Protein AF-A0ABD6IWL4-F1 (afdb_monomer_lite)

Sequence (83 aa):
LRVTDRIDRYLGPVPEDKRGITLHQLLTHTAGLPEGLGDDYEPVSRAEMLDEAMKARLRSVPGEEFHYSNVGYSLLAAVVEEA

Structure (mmCIF, N/CA/C/O backbone):
data_AF-A0ABD6IWL4-F1
#
_entry.id   AF-A0ABD6IWL4-F1
#
loop_
_atom_site.group_PDB
_atom_site.id
_atom_site.type_symbol
_atom_site.label_atom_id
_atom_site.label_alt_id
_atom_site.label_comp_id
_atom_site.label_asym_id
_atom_site.label_entity_id
_atom_site.label_seq_id
_atom_site.pdbx_PDB_ins_code
_atom_site.Cartn_x
_atom_site.Cartn_y
_atom_site.Cartn_z
_atom_site.occupancy
_atom_site.B_iso_or_equiv
_atom_site.auth_seq_id
_atom_site.auth_comp_id
_atom_site.auth_asym_id
_atom_site.auth_atom_id
_atom_site.pdbx_PDB_model_num
ATOM 1 N N . LEU A 1 1 ? -10.195 10.225 0.484 1.00 92.94 1 LEU A N 1
ATOM 2 C CA . LEU A 1 1 ? -9.437 9.163 1.185 1.00 92.94 1 LEU A CA 1
ATOM 3 C C . LEU A 1 1 ? -9.847 9.078 2.655 1.00 92.94 1 LEU A C 1
ATOM 5 O O . LEU A 1 1 ? -9.943 10.113 3.310 1.00 92.94 1 LEU A O 1
ATOM 9 N N . ARG A 1 2 ? -10.086 7.873 3.181 1.00 98.00 2 ARG A N 1
ATOM 10 C CA . ARG A 1 2 ? -10.177 7.566 4.620 1.00 98.00 2 ARG A CA 1
ATOM 11 C C . ARG A 1 2 ? -9.137 6.506 4.959 1.00 98.00 2 ARG A C 1
ATOM 13 O O . ARG A 1 2 ? -8.964 5.561 4.202 1.00 98.00 2 ARG A O 1
ATOM 20 N N . VAL A 1 3 ? -8.487 6.608 6.118 1.00 98.12 3 VAL A N 1
ATOM 21 C CA . VAL A 1 3 ? -7.444 5.636 6.508 1.00 98.12 3 VAL A CA 1
ATOM 22 C C . VAL A 1 3 ? -7.983 4.207 6.673 1.00 98.12 3 VAL A C 1
ATOM 24 O O . VAL A 1 3 ? -7.234 3.247 6.561 1.00 98.12 3 VAL A O 1
ATOM 27 N N . THR A 1 4 ? -9.289 4.047 6.885 1.00 98.31 4 THR A N 1
ATOM 28 C CA . THR A 1 4 ? -9.963 2.744 6.952 1.00 98.31 4 THR A CA 1
ATOM 29 C C . THR A 1 4 ? -10.362 2.179 5.588 1.00 98.31 4 THR A C 1
ATOM 31 O O . THR A 1 4 ? -10.865 1.058 5.533 1.00 98.31 4 THR A O 1
ATOM 34 N N . ASP A 1 5 ? -10.176 2.924 4.493 1.00 98.44 5 ASP A N 1
ATOM 35 C CA . ASP A 1 5 ? -10.429 2.387 3.159 1.00 98.44 5 ASP A CA 1
ATOM 36 C C . ASP A 1 5 ? -9.446 1.247 2.860 1.00 98.44 5 ASP A C 1
ATOM 38 O O . ASP A 1 5 ? -8.278 1.281 3.258 1.00 98.44 5 ASP A O 1
ATOM 42 N N . ARG A 1 6 ? -9.938 0.236 2.144 1.00 98.25 6 ARG A N 1
ATOM 43 C CA . ARG A 1 6 ? -9.146 -0.895 1.660 1.00 98.25 6 ARG A CA 1
ATOM 44 C C . ARG A 1 6 ? -8.452 -0.533 0.351 1.00 98.25 6 ARG A C 1
ATOM 46 O O . ARG A 1 6 ? -8.930 0.327 -0.388 1.00 98.25 6 ARG A O 1
ATOM 53 N N . ILE A 1 7 ? -7.328 -1.185 0.072 1.00 97.69 7 ILE A N 1
ATOM 54 C CA . ILE A 1 7 ? -6.509 -0.874 -1.110 1.00 9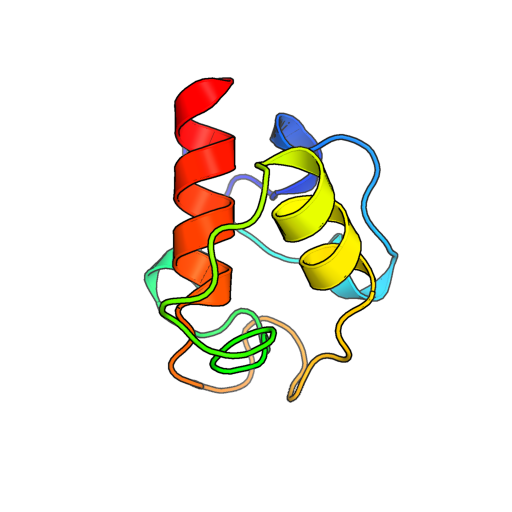7.69 7 ILE A CA 1
ATOM 55 C C . ILE A 1 7 ? -7.190 -1.260 -2.432 1.00 97.69 7 ILE A C 1
ATOM 57 O O . ILE A 1 7 ? -6.979 -0.598 -3.444 1.00 97.69 7 ILE A O 1
ATOM 61 N N . ASP A 1 8 ? -8.053 -2.277 -2.420 1.00 96.56 8 ASP A N 1
ATOM 62 C CA . ASP A 1 8 ? -8.785 -2.779 -3.592 1.00 96.56 8 ASP A CA 1
ATOM 63 C C . ASP A 1 8 ? -9.772 -1.759 -4.176 1.00 96.56 8 ASP A C 1
ATOM 65 O O . ASP A 1 8 ? -10.047 -1.750 -5.375 1.00 96.56 8 ASP A O 1
ATOM 69 N N . ARG A 1 9 ? -10.244 -0.828 -3.343 1.00 96.81 9 ARG A N 1
ATOM 70 C CA . ARG A 1 9 ? -11.059 0.313 -3.767 1.00 96.81 9 ARG A CA 1
ATOM 71 C C . ARG A 1 9 ? -10.356 1.205 -4.796 1.00 96.81 9 ARG A C 1
ATOM 73 O O . ARG A 1 9 ? -11.044 1.839 -5.589 1.00 96.81 9 ARG A O 1
ATOM 80 N N . TYR A 1 10 ? -9.028 1.286 -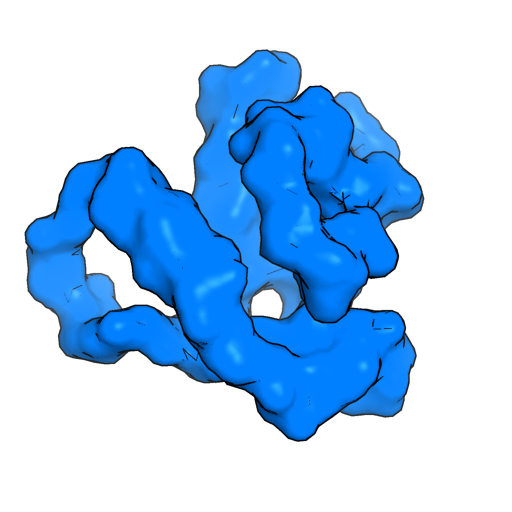4.744 1.00 96.38 10 TYR A N 1
ATOM 81 C CA . TYR A 1 10 ? -8.226 2.221 -5.540 1.00 96.38 10 TYR A CA 1
ATOM 82 C C . TYR A 1 10 ? -7.323 1.503 -6.545 1.00 96.38 10 TYR A C 1
ATOM 84 O O . TYR A 1 10 ? -7.147 1.974 -7.659 1.00 96.38 10 TYR A O 1
ATOM 92 N N . LEU A 1 11 ? -6.773 0.348 -6.164 1.00 95.88 11 LEU A N 1
ATOM 93 C CA . LEU A 1 11 ? -5.830 -0.418 -6.982 1.00 95.88 11 LEU A CA 1
ATOM 94 C C . LEU A 1 11 ? -6.515 -1.502 -7.834 1.00 95.88 11 LEU A C 1
ATOM 96 O O . LEU A 1 11 ? -5.846 -2.220 -8.574 1.00 95.88 11 LEU A O 1
ATOM 100 N N . GLY A 1 12 ? -7.842 -1.629 -7.736 1.00 93.19 12 GLY A N 1
ATOM 101 C CA . GLY A 1 12 ? -8.619 -2.641 -8.446 1.00 93.19 12 GLY A CA 1
ATOM 102 C C . GLY A 1 12 ? -8.564 -4.021 -7.775 1.00 93.19 12 GLY A C 1
ATOM 103 O O . GLY A 1 12 ? -8.345 -4.124 -6.567 1.00 93.19 12 GLY A O 1
ATOM 104 N N . PRO A 1 13 ? -8.809 -5.109 -8.528 1.00 93.62 13 PRO A N 1
ATOM 105 C CA . PRO A 1 13 ? -8.776 -6.461 -7.980 1.00 93.62 13 PRO A CA 1
ATOM 106 C C . PRO A 1 13 ? -7.393 -6.809 -7.416 1.00 93.62 13 PRO A C 1
ATOM 108 O O . PRO A 1 13 ? -6.413 -6.864 -8.153 1.00 93.62 13 PRO A O 1
ATOM 111 N N . VAL A 1 14 ? -7.331 -7.102 -6.116 1.00 96.06 14 VAL A N 1
ATOM 112 C CA . VAL A 1 14 ? -6.106 -7.554 -5.438 1.00 96.06 14 VAL A CA 1
ATOM 113 C C . VAL A 1 14 ? -6.220 -9.021 -4.993 1.00 96.06 14 VAL A C 1
ATOM 115 O O . VAL A 1 14 ? -7.337 -9.511 -4.763 1.00 96.06 14 VAL A O 1
ATOM 118 N N . PRO A 1 15 ? -5.090 -9.735 -4.835 1.00 97.69 15 PRO A N 1
ATOM 119 C CA . PRO A 1 15 ? -5.059 -11.095 -4.300 1.00 97.69 15 PRO A CA 1
ATOM 120 C C . PRO A 1 15 ? -5.707 -11.224 -2.917 1.00 97.69 15 PRO A C 1
ATOM 122 O O . PRO A 1 15 ? -5.775 -10.269 -2.144 1.00 97.69 15 PRO A O 1
ATOM 125 N N . GLU A 1 16 ? -6.194 -12.426 -2.603 1.00 97.19 16 GLU A N 1
ATOM 126 C CA . GLU A 1 16 ? -6.995 -12.699 -1.404 1.00 97.19 16 GLU A CA 1
ATOM 127 C C . GLU A 1 16 ? -6.337 -12.275 -0.090 1.00 97.19 16 GLU A C 1
ATOM 129 O O . GLU A 1 16 ? -6.993 -11.644 0.740 1.00 97.19 16 GLU A O 1
ATOM 134 N N . ASP A 1 17 ? -5.050 -12.569 0.061 1.00 97.38 17 ASP A N 1
ATOM 135 C CA . ASP A 1 17 ? -4.233 -12.228 1.226 1.00 97.38 17 ASP A CA 1
ATOM 136 C C . ASP A 1 17 ? -4.082 -10.711 1.424 1.00 97.38 17 ASP A C 1
ATOM 138 O O . ASP A 1 17 ? -3.906 -10.240 2.546 1.00 97.38 17 ASP A O 1
ATOM 142 N N . LYS A 1 18 ? -4.208 -9.933 0.346 1.00 97.81 18 LYS A N 1
ATOM 143 C CA . LYS A 1 18 ? -4.041 -8.473 0.331 1.00 97.81 18 LYS A CA 1
ATOM 144 C C . LYS A 1 18 ? -5.356 -7.716 0.370 1.00 97.81 18 LYS A C 1
ATOM 146 O O . LYS A 1 18 ? -5.362 -6.540 0.726 1.00 97.81 18 LYS A O 1
ATOM 151 N N . ARG A 1 19 ? -6.486 -8.376 0.081 1.00 95.06 19 ARG A N 1
ATOM 152 C CA . ARG A 1 19 ? -7.814 -7.739 0.114 1.00 95.06 19 ARG A CA 1
ATOM 153 C C . ARG A 1 19 ? -8.043 -7.024 1.436 1.00 95.06 19 ARG A C 1
ATOM 155 O O . ARG A 1 19 ? -8.682 -5.983 1.455 1.00 95.06 19 ARG A O 1
ATOM 162 N N . GLY A 1 20 ? -7.622 -7.602 2.561 1.00 96.12 20 GLY A N 1
ATOM 163 C CA . GLY A 1 20 ? -7.846 -7.047 3.904 1.00 96.12 20 GLY A CA 1
ATOM 164 C C . GLY A 1 20 ? -7.054 -5.776 4.227 1.00 96.12 20 GLY A C 1
ATOM 165 O O . GLY A 1 20 ? -7.371 -5.120 5.215 1.00 96.12 20 GLY A O 1
ATOM 166 N N . ILE A 1 21 ? -6.055 -5.423 3.414 1.00 98.62 21 ILE A N 1
ATOM 167 C CA . ILE A 1 21 ? -5.142 -4.319 3.704 1.00 98.62 21 ILE A CA 1
ATOM 168 C C . ILE A 1 21 ? -5.870 -2.978 3.582 1.00 98.62 21 ILE A C 1
ATOM 170 O O . ILE A 1 21 ? -6.524 -2.681 2.578 1.00 98.62 21 ILE A O 1
ATOM 174 N N . THR A 1 22 ? -5.714 -2.153 4.612 1.00 98.81 22 THR A N 1
ATOM 175 C CA . THR A 1 22 ? -6.224 -0.778 4.683 1.00 98.81 22 THR A CA 1
ATOM 176 C C . THR A 1 22 ? -5.120 0.253 4.478 1.00 98.81 22 THR A C 1
ATOM 178 O O . THR A 1 22 ? -3.943 -0.021 4.725 1.00 98.81 22 THR A O 1
ATOM 181 N N . LEU A 1 23 ? -5.494 1.481 4.104 1.00 98.75 23 LEU A N 1
ATOM 182 C CA . LEU A 1 23 ? -4.541 2.593 3.998 1.00 98.75 23 LEU A CA 1
ATOM 183 C C . LEU A 1 23 ? -3.826 2.866 5.333 1.00 98.75 23 LEU A C 1
ATOM 185 O O . LEU A 1 23 ? -2.645 3.196 5.341 1.00 98.75 23 LEU A O 1
ATOM 189 N N . HIS A 1 24 ? -4.509 2.685 6.468 1.00 98.81 24 HIS A N 1
ATOM 190 C CA . HIS A 1 24 ? -3.917 2.803 7.801 1.00 98.81 24 HIS A CA 1
ATOM 191 C C . HIS A 1 24 ? -2.773 1.809 8.010 1.00 98.81 24 HIS A C 1
ATOM 193 O O . HIS A 1 24 ? -1.726 2.182 8.532 1.00 98.81 24 HIS A O 1
ATOM 199 N N . GLN A 1 25 ? -2.947 0.558 7.584 1.00 98.81 25 GLN A N 1
ATOM 200 C CA . GLN A 1 25 ? -1.915 -0.472 7.725 1.00 98.81 25 GLN A CA 1
ATOM 201 C C . GLN A 1 25 ? -0.709 -0.215 6.818 1.00 98.81 25 GLN A C 1
ATOM 203 O O . GLN A 1 25 ? 0.417 -0.508 7.215 1.00 98.81 25 GLN A O 1
ATOM 208 N N . LEU A 1 26 ? -0.913 0.384 5.638 1.00 98.69 26 LEU A N 1
ATOM 209 C CA . LEU A 1 26 ? 0.192 0.871 4.806 1.00 98.69 26 LEU A CA 1
ATOM 210 C C . LEU A 1 26 ? 0.951 2.014 5.503 1.00 98.69 26 LEU A C 1
ATOM 212 O O . LEU A 1 26 ? 2.167 1.943 5.646 1.00 98.69 26 LEU A O 1
ATOM 216 N N . LEU A 1 27 ? 0.224 3.022 6.002 1.00 98.75 27 LEU A N 1
ATOM 217 C CA . LEU A 1 27 ? 0.782 4.201 6.687 1.00 98.75 27 LEU A CA 1
ATOM 218 C C . LEU A 1 27 ? 1.537 3.865 7.979 1.00 98.75 27 LEU A C 1
ATOM 220 O O . LEU A 1 27 ? 2.396 4.626 8.409 1.00 98.75 27 LEU A O 1
ATOM 224 N N . THR A 1 28 ? 1.181 2.758 8.629 1.00 98.75 28 THR A N 1
ATOM 225 C CA . THR A 1 28 ? 1.743 2.345 9.924 1.00 98.75 28 THR A CA 1
ATOM 226 C C . THR A 1 28 ? 2.686 1.156 9.817 1.00 98.75 28 THR A C 1
ATOM 228 O O . THR A 1 28 ? 3.114 0.638 10.845 1.00 98.75 28 THR A O 1
ATOM 231 N N . HIS A 1 29 ? 3.020 0.721 8.596 1.00 98.75 29 HIS A N 1
ATOM 232 C CA . HIS A 1 29 ? 3.894 -0.428 8.351 1.00 98.75 29 HIS A CA 1
ATOM 233 C C . HIS A 1 29 ? 3.405 -1.721 9.029 1.00 98.75 29 HIS A C 1
ATOM 235 O O . HIS A 1 29 ? 4.191 -2.526 9.513 1.00 98.75 29 HIS A O 1
ATOM 241 N N . THR A 1 30 ? 2.089 -1.931 9.068 1.00 98.81 30 THR A N 1
ATOM 242 C CA . THR A 1 30 ? 1.459 -3.139 9.633 1.00 98.81 30 THR A CA 1
ATOM 243 C C . THR A 1 30 ? 0.738 -3.977 8.580 1.00 98.81 30 THR A C 1
ATOM 245 O O . THR A 1 30 ? 0.019 -4.913 8.903 1.00 98.81 30 THR A O 1
ATOM 248 N N . ALA A 1 31 ? 0.927 -3.686 7.292 1.00 98.50 31 ALA A N 1
ATOM 249 C CA . ALA A 1 31 ? 0.298 -4.430 6.198 1.00 98.50 31 ALA A CA 1
ATOM 250 C C . ALA A 1 31 ? 0.908 -5.824 5.943 1.00 98.50 31 ALA A C 1
ATOM 252 O O . ALA A 1 31 ? 0.403 -6.557 5.097 1.00 98.50 31 ALA A O 1
ATOM 253 N N . GLY A 1 32 ? 2.001 -6.176 6.631 1.00 98.44 32 GLY A N 1
ATOM 254 C CA . GLY A 1 32 ? 2.724 -7.433 6.424 1.00 98.44 32 GLY A CA 1
ATOM 255 C C . GLY A 1 32 ? 3.542 -7.480 5.129 1.00 98.44 32 GLY A C 1
ATOM 256 O O . GLY A 1 32 ? 4.009 -8.546 4.747 1.00 98.44 32 GLY A O 1
ATOM 257 N N . LEU A 1 33 ? 3.724 -6.358 4.429 1.00 98.31 33 LEU A N 1
ATOM 258 C CA . LEU A 1 33 ? 4.493 -6.295 3.182 1.00 98.31 33 LEU A CA 1
ATOM 259 C C . LEU A 1 33 ? 6.007 -6.460 3.432 1.00 98.31 33 LEU A C 1
ATOM 261 O O . LEU A 1 33 ? 6.489 -6.136 4.522 1.00 98.31 33 LEU A O 1
ATOM 265 N N . PRO A 1 34 ? 6.778 -6.959 2.446 1.00 97.38 34 PRO A N 1
ATOM 266 C CA . PRO A 1 34 ? 8.235 -6.948 2.527 1.00 97.38 34 PRO A CA 1
ATOM 267 C C . PRO A 1 34 ? 8.786 -5.517 2.527 1.00 97.38 34 PRO A C 1
ATOM 269 O O . PRO A 1 34 ? 8.082 -4.561 2.200 1.00 97.38 34 PRO A O 1
ATOM 27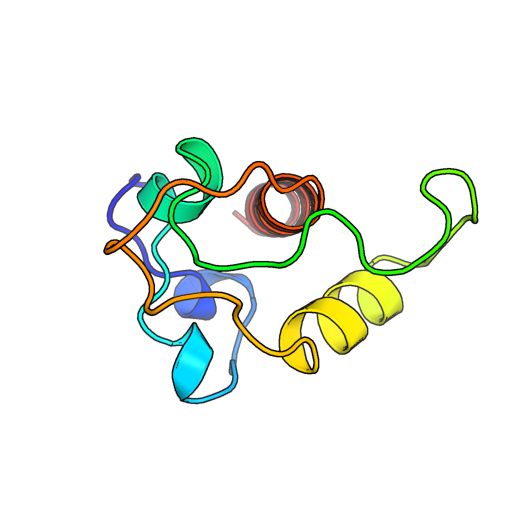2 N N . GLU A 1 35 ? 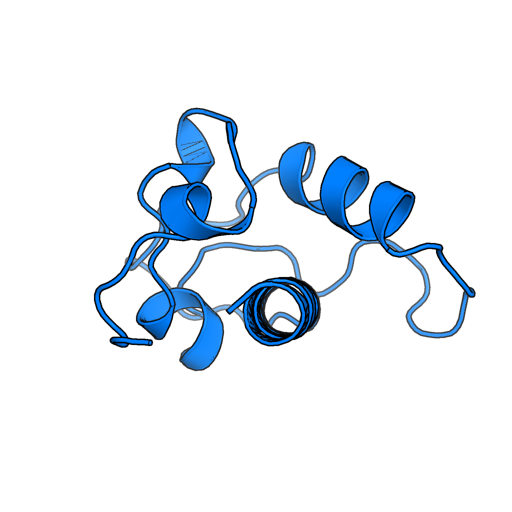10.061 -5.378 2.888 1.00 96.69 35 GLU A N 1
ATOM 273 C CA . GLU A 1 35 ? 10.729 -4.075 2.952 1.00 96.69 35 GLU A CA 1
ATOM 274 C C . GLU A 1 35 ? 10.788 -3.397 1.574 1.00 96.69 35 GLU A C 1
ATOM 276 O O . GLU A 1 35 ? 10.361 -2.251 1.434 1.00 96.69 35 GLU A O 1
ATOM 281 N N . GLY A 1 36 ? 11.202 -4.156 0.555 1.00 94.44 36 GLY A N 1
ATOM 282 C CA . GLY A 1 36 ? 11.286 -3.763 -0.852 1.00 94.44 36 GLY A CA 1
ATOM 283 C C . GLY A 1 36 ? 11.010 -4.952 -1.783 1.00 94.44 36 GLY A C 1
ATOM 284 O O . GLY A 1 36 ? 10.880 -6.091 -1.325 1.00 94.44 36 GLY A O 1
ATOM 285 N N . LEU A 1 37 ? 10.897 -4.683 -3.086 1.00 90.56 37 LEU A N 1
ATOM 286 C CA . LEU A 1 37 ? 10.626 -5.682 -4.141 1.00 90.56 37 LEU A CA 1
ATOM 287 C C . LEU A 1 37 ? 11.853 -5.981 -5.018 1.00 90.56 37 LEU A C 1
ATOM 289 O O . LEU A 1 37 ? 11.778 -6.789 -5.937 1.00 90.56 37 LEU A O 1
ATOM 293 N N . GLY A 1 38 ? 12.982 -5.338 -4.734 1.00 85.81 38 GLY A N 1
ATOM 294 C CA . GLY A 1 38 ? 14.198 -5.381 -5.535 1.00 85.81 38 GLY A CA 1
ATOM 295 C C . GLY A 1 38 ? 15.218 -4.390 -4.986 1.00 85.81 38 GLY A C 1
ATOM 296 O O . GLY A 1 38 ? 15.164 -4.046 -3.806 1.00 85.81 38 GLY A O 1
ATOM 297 N N . ASP A 1 39 ? 16.133 -3.938 -5.841 1.00 83.94 39 ASP A N 1
ATOM 298 C CA . ASP A 1 39 ? 17.008 -2.809 -5.523 1.00 83.94 39 ASP A CA 1
ATOM 299 C C . ASP A 1 39 ? 16.182 -1.511 -5.495 1.00 83.94 39 ASP A C 1
ATOM 301 O O . ASP A 1 39 ? 15.455 -1.220 -6.444 1.00 83.94 39 ASP A O 1
ATOM 305 N N . ASP A 1 40 ? 16.289 -0.741 -4.410 1.00 74.62 40 ASP A N 1
ATOM 306 C CA . ASP A 1 40 ? 15.527 0.496 -4.192 1.00 74.62 40 ASP A CA 1
ATOM 307 C C . ASP A 1 40 ? 15.796 1.574 -5.260 1.00 74.62 40 ASP A C 1
ATOM 309 O O . ASP A 1 40 ? 14.981 2.484 -5.435 1.00 74.62 40 ASP A O 1
ATOM 313 N N . TYR A 1 41 ? 16.929 1.500 -5.965 1.00 80.88 41 TYR A N 1
ATOM 314 C CA . TYR A 1 41 ? 17.319 2.486 -6.976 1.00 80.88 41 TYR A CA 1
ATOM 315 C C . TYR A 1 41 ? 17.091 2.022 -8.413 1.00 80.88 41 TYR A C 1
ATOM 317 O O . TYR A 1 41 ? 17.320 2.808 -9.336 1.00 80.88 41 TYR A O 1
ATOM 325 N N . GLU A 1 42 ? 16.635 0.784 -8.617 1.00 88.00 42 GLU A N 1
ATOM 326 C CA . GLU A 1 42 ? 16.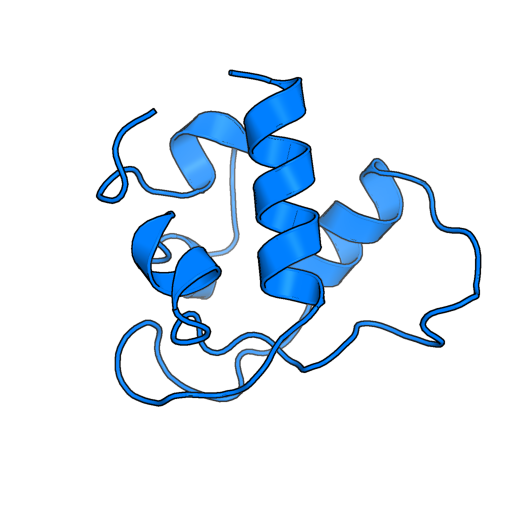298 0.305 -9.952 1.00 88.00 42 GLU A CA 1
ATOM 327 C C . GLU A 1 42 ? 14.982 0.956 -10.411 1.00 88.00 42 GLU A C 1
ATOM 329 O O . GLU A 1 42 ? 13.949 0.807 -9.749 1.00 88.00 42 GLU A O 1
ATOM 334 N N . PRO A 1 43 ? 14.975 1.696 -11.534 1.00 89.00 43 PRO A N 1
ATOM 335 C CA . PRO A 1 43 ? 13.752 2.303 -12.030 1.00 89.00 43 PRO A CA 1
ATOM 336 C C . PRO A 1 43 ? 12.751 1.227 -12.456 1.00 89.00 43 PRO A C 1
ATOM 338 O O . PRO A 1 43 ? 13.021 0.433 -13.352 1.00 89.00 43 PRO A O 1
ATOM 341 N N . VAL A 1 44 ? 11.558 1.257 -11.867 1.00 92.50 44 VAL A N 1
ATOM 342 C CA . VAL A 1 44 ? 10.430 0.407 -12.264 1.00 92.50 44 VAL A CA 1
ATOM 343 C C . VAL A 1 44 ? 9.249 1.267 -12.685 1.00 92.50 44 VAL A C 1
ATOM 345 O O . VAL A 1 44 ? 9.022 2.356 -12.148 1.00 92.50 44 VAL A O 1
ATOM 348 N N . SER A 1 45 ? 8.467 0.792 -13.651 1.00 94.50 45 SER A N 1
ATOM 349 C CA . SER A 1 45 ? 7.195 1.433 -13.968 1.00 94.50 45 SER A CA 1
ATOM 350 C C . SER A 1 45 ? 6.184 1.215 -12.840 1.00 94.50 45 SER A C 1
ATOM 352 O O . SER A 1 45 ? 6.261 0.259 -12.065 1.00 94.50 45 SER A O 1
ATOM 354 N N . ARG A 1 46 ? 5.163 2.075 -12.780 1.00 93.50 46 ARG A N 1
ATOM 355 C CA . ARG A 1 46 ? 4.042 1.913 -11.841 1.00 93.50 46 ARG A CA 1
ATOM 356 C C . ARG A 1 46 ? 3.377 0.538 -11.963 1.00 93.50 46 ARG A C 1
ATOM 358 O O . ARG A 1 46 ? 3.035 -0.066 -10.953 1.00 93.50 46 ARG A O 1
ATOM 365 N N . ALA A 1 47 ? 3.185 0.060 -13.193 1.00 94.88 47 ALA A N 1
ATOM 366 C CA . ALA A 1 47 ? 2.535 -1.220 -13.454 1.00 94.88 47 ALA A CA 1
ATOM 367 C C . ALA A 1 47 ? 3.369 -2.398 -12.933 1.00 94.88 47 ALA A C 1
ATOM 369 O O . ALA A 1 47 ? 2.819 -3.281 -12.284 1.00 94.88 47 ALA A O 1
ATOM 370 N N . GLU A 1 48 ? 4.685 -2.375 -13.158 1.00 95.56 48 GLU A N 1
ATOM 371 C CA . GLU A 1 48 ? 5.608 -3.392 -12.638 1.00 95.56 48 GLU A CA 1
ATOM 372 C C . GLU A 1 48 ? 5.662 -3.363 -11.107 1.00 95.56 48 GLU A C 1
ATOM 374 O O . GLU A 1 48 ? 5.540 -4.409 -10.477 1.00 95.56 48 GLU A O 1
ATOM 379 N N . MET A 1 49 ? 5.747 -2.175 -10.494 1.00 95.50 49 MET A N 1
ATOM 380 C CA . MET A 1 49 ? 5.718 -2.030 -9.033 1.00 95.50 49 MET A CA 1
ATOM 381 C C . MET A 1 49 ? 4.445 -2.633 -8.427 1.00 95.50 49 MET A C 1
ATOM 383 O O . MET A 1 49 ? 4.521 -3.374 -7.447 1.00 95.50 49 MET A O 1
ATOM 387 N N . LEU A 1 50 ? 3.279 -2.346 -9.014 1.00 96.44 50 LEU A N 1
ATOM 388 C CA . LEU A 1 50 ? 2.003 -2.884 -8.542 1.00 96.44 50 LEU A CA 1
ATOM 389 C C . LEU A 1 50 ? 1.923 -4.400 -8.727 1.00 96.44 50 LEU A C 1
ATOM 391 O O . LEU A 1 50 ? 1.507 -5.100 -7.807 1.00 96.44 50 LEU A O 1
ATOM 395 N N . ASP A 1 51 ? 2.325 -4.915 -9.886 1.00 96.44 51 ASP A N 1
ATOM 396 C CA . ASP A 1 51 ? 2.304 -6.348 -10.182 1.00 96.44 51 ASP A CA 1
ATOM 397 C C . ASP A 1 51 ? 3.201 -7.141 -9.216 1.00 96.44 51 ASP A C 1
ATOM 399 O O . ASP A 1 51 ? 2.750 -8.105 -8.588 1.00 96.44 51 ASP A O 1
ATOM 403 N N . GLU A 1 52 ? 4.430 -6.678 -8.990 1.00 96.38 52 GLU A N 1
ATOM 404 C CA . GLU A 1 52 ? 5.352 -7.286 -8.027 1.00 96.38 52 GLU A CA 1
ATOM 405 C C . GLU A 1 52 ? 4.837 -7.162 -6.584 1.00 96.38 52 GLU A C 1
ATOM 407 O O . GLU A 1 52 ? 4.877 -8.134 -5.822 1.00 96.38 52 GLU A O 1
ATOM 412 N N . ALA A 1 53 ? 4.245 -6.022 -6.207 1.00 96.94 53 ALA A N 1
ATOM 413 C CA . ALA A 1 53 ? 3.631 -5.851 -4.890 1.00 96.94 53 ALA A CA 1
ATOM 414 C C . ALA A 1 53 ? 2.469 -6.828 -4.659 1.00 96.94 53 ALA A C 1
ATOM 416 O O . ALA A 1 53 ? 2.317 -7.352 -3.554 1.00 96.94 53 ALA A O 1
ATOM 417 N N . MET A 1 54 ? 1.658 -7.112 -5.684 1.00 97.06 54 MET A N 1
ATOM 418 C CA . MET A 1 54 ? 0.555 -8.074 -5.587 1.00 97.06 54 MET A CA 1
ATOM 419 C C . MET A 1 54 ? 1.054 -9.522 -5.507 1.00 97.06 54 MET A C 1
ATOM 421 O O . MET A 1 54 ? 0.452 -10.336 -4.798 1.00 97.06 54 MET A O 1
ATOM 425 N N . LYS A 1 55 ? 2.174 -9.848 -6.157 1.00 97.00 55 LYS A N 1
ATOM 426 C CA . LYS A 1 55 ? 2.807 -11.179 -6.101 1.00 97.00 55 LYS A CA 1
ATOM 427 C C . LYS A 1 55 ? 3.605 -11.424 -4.823 1.00 97.00 55 LYS A C 1
ATOM 429 O O . LYS A 1 55 ? 3.780 -12.580 -4.432 1.00 97.00 55 LYS A O 1
ATOM 434 N N . ALA A 1 56 ? 4.066 -10.369 -4.156 1.00 97.00 56 ALA A N 1
ATOM 435 C CA . ALA A 1 56 ? 4.872 -10.481 -2.951 1.00 97.00 56 ALA A CA 1
ATOM 436 C C . ALA A 1 56 ? 4.163 -11.273 -1.843 1.00 97.00 56 ALA A C 1
ATOM 438 O O . ALA A 1 56 ? 2.987 -11.059 -1.530 1.00 97.00 56 ALA A O 1
ATOM 439 N N . ARG A 1 57 ? 4.907 -12.184 -1.209 1.00 97.75 57 ARG A N 1
ATOM 440 C CA . ARG A 1 57 ? 4.436 -12.925 -0.038 1.00 97.75 57 ARG A CA 1
ATOM 441 C C . ARG A 1 57 ? 4.433 -12.008 1.183 1.00 97.75 57 ARG A C 1
ATOM 443 O O . ARG A 1 57 ? 5.447 -11.379 1.477 1.00 97.75 57 ARG A O 1
ATOM 450 N N . LEU A 1 58 ? 3.327 -11.990 1.925 1.00 98.19 58 LEU A N 1
ATOM 451 C CA . LEU A 1 58 ? 3.267 -11.271 3.195 1.00 98.19 58 LEU A CA 1
ATOM 452 C C . LEU A 1 58 ? 4.150 -11.944 4.260 1.00 98.19 58 LEU A C 1
ATOM 454 O O . LEU A 1 58 ? 4.209 -13.172 4.364 1.00 98.19 58 LEU A O 1
ATOM 458 N N . ARG A 1 59 ? 4.831 -11.120 5.055 1.00 98.00 59 ARG A N 1
ATOM 459 C CA . ARG A 1 59 ? 5.648 -11.503 6.213 1.00 98.00 59 ARG A CA 1
ATOM 460 C C . ARG A 1 59 ? 4.796 -11.834 7.438 1.00 98.00 59 ARG A C 1
ATOM 462 O O . ARG A 1 59 ? 5.206 -12.664 8.239 1.00 98.00 59 ARG A O 1
ATOM 469 N N . SER A 1 60 ? 3.627 -11.211 7.551 1.00 97.94 60 SER A N 1
ATOM 470 C CA . SER A 1 60 ? 2.652 -11.402 8.627 1.00 97.94 60 SER A CA 1
ATOM 471 C C . SER A 1 60 ? 1.235 -11.149 8.108 1.00 97.94 60 SER A C 1
ATOM 473 O O . SER A 1 60 ? 1.048 -10.638 7.000 1.00 97.94 60 SER A O 1
ATOM 475 N N . VAL A 1 61 ? 0.220 -11.516 8.890 1.00 98.00 61 VAL A N 1
ATOM 476 C CA . VAL A 1 61 ? -1.167 -11.159 8.571 1.00 98.00 61 VAL A CA 1
ATOM 477 C C . VAL A 1 61 ? -1.331 -9.634 8.710 1.00 98.00 61 VAL A C 1
ATOM 479 O O . VAL A 1 61 ? -0.822 -9.054 9.676 1.00 98.00 61 VAL A O 1
ATOM 482 N N . PRO A 1 62 ? -2.043 -8.956 7.785 1.00 98.38 62 PRO A N 1
ATOM 483 C CA . PRO A 1 62 ? -2.261 -7.516 7.875 1.00 98.38 62 PRO A CA 1
ATOM 484 C C . PRO A 1 62 ? -2.872 -7.090 9.216 1.00 98.38 62 PRO A C 1
ATOM 486 O O . PRO A 1 62 ? -3.978 -7.493 9.573 1.00 98.38 62 PRO A O 1
ATOM 489 N N . GLY A 1 63 ? -2.167 -6.218 9.932 1.00 98.00 63 GLY A N 1
ATOM 490 C CA . GLY A 1 63 ? -2.550 -5.663 11.227 1.00 98.00 63 GLY A CA 1
ATOM 491 C C . GLY A 1 63 ? -1.955 -6.371 12.444 1.00 98.00 63 GLY A C 1
ATOM 492 O O . GLY A 1 63 ? -2.117 -5.848 13.542 1.00 98.00 63 GLY A O 1
ATOM 493 N N . GLU A 1 64 ? -1.275 -7.511 12.286 1.00 97.88 64 GLU A N 1
ATOM 494 C CA . GLU A 1 64 ? -0.737 -8.264 13.432 1.00 97.88 64 GLU A CA 1
ATOM 495 C C . GLU A 1 64 ? 0.636 -7.770 13.901 1.00 97.88 64 GLU A C 1
ATOM 497 O O . GLU A 1 64 ? 0.892 -7.716 15.102 1.00 97.88 64 GLU A O 1
ATOM 502 N N . GLU A 1 65 ? 1.520 -7.384 12.976 1.00 98.38 65 GLU A N 1
ATOM 503 C CA . GLU A 1 65 ? 2.910 -7.037 13.296 1.00 98.38 65 GLU A CA 1
ATOM 504 C C . GLU A 1 65 ? 3.401 -5.813 12.525 1.00 98.38 65 GLU A C 1
ATOM 506 O O . GLU A 1 65 ? 3.018 -5.589 11.375 1.00 98.38 65 GLU A O 1
ATOM 511 N N . PHE A 1 66 ? 4.304 -5.055 13.151 1.00 98.50 66 PHE A N 1
ATOM 512 C CA . PHE A 1 66 ? 5.038 -3.970 12.507 1.00 98.50 66 PHE A CA 1
ATOM 513 C C . PHE A 1 66 ? 6.232 -4.516 11.713 1.00 98.50 66 PHE A C 1
ATOM 515 O O . PHE A 1 66 ? 7.120 -5.150 12.282 1.00 98.50 66 PHE A O 1
ATOM 522 N N . HIS A 1 67 ? 6.284 -4.191 10.421 1.00 97.44 67 HIS A N 1
ATOM 523 C CA . HIS A 1 67 ? 7.406 -4.447 9.517 1.00 97.44 67 HIS A CA 1
ATOM 524 C C . HIS A 1 67 ? 7.588 -3.241 8.600 1.00 97.44 67 HIS A C 1
ATOM 526 O O . HIS A 1 67 ? 6.742 -2.996 7.738 1.00 97.44 67 HIS A O 1
ATOM 532 N N . TYR A 1 68 ? 8.686 -2.496 8.770 1.00 98.19 68 TYR A N 1
ATOM 533 C CA . TYR A 1 68 ? 9.006 -1.370 7.889 1.00 98.19 68 TYR A CA 1
ATOM 534 C C . TYR A 1 68 ? 8.984 -1.810 6.416 1.00 98.19 68 TYR A C 1
ATOM 536 O O . TYR A 1 68 ? 9.497 -2.873 6.064 1.00 98.19 68 TYR A O 1
ATOM 544 N N . SER A 1 69 ? 8.342 -1.004 5.568 1.00 98.00 69 SER A N 1
ATOM 545 C CA . SER A 1 69 ? 8.077 -1.356 4.174 1.00 98.00 69 SER A CA 1
ATOM 546 C C . SER A 1 69 ? 7.977 -0.117 3.295 1.00 98.00 69 SER A C 1
ATOM 548 O O . SER A 1 69 ? 7.025 0.660 3.420 1.00 98.00 69 SER A O 1
ATOM 550 N N . ASN A 1 70 ? 8.934 0.023 2.375 1.00 97.06 70 ASN A N 1
ATOM 551 C CA . ASN A 1 70 ? 8.881 0.996 1.286 1.00 97.06 70 ASN A CA 1
ATOM 552 C C . ASN A 1 70 ? 7.757 0.633 0.308 1.00 97.06 70 ASN A C 1
ATOM 554 O O . ASN A 1 70 ? 7.042 1.519 -0.155 1.00 97.06 70 ASN A O 1
ATOM 558 N N . VAL A 1 71 ? 7.515 -0.667 0.088 1.00 97.25 71 VAL A N 1
ATOM 559 C CA . VAL A 1 71 ? 6.411 -1.172 -0.752 1.00 97.25 71 VAL A CA 1
ATOM 560 C C . VAL A 1 71 ? 5.069 -0.603 -0.305 1.00 97.25 71 VAL A C 1
ATOM 562 O O . VAL A 1 71 ? 4.272 -0.167 -1.134 1.00 97.25 71 VAL A O 1
ATOM 565 N N . GLY A 1 72 ? 4.824 -0.546 1.008 1.00 98.12 72 GLY A N 1
ATOM 566 C CA . GLY A 1 72 ? 3.596 0.037 1.543 1.00 98.12 72 GLY A CA 1
ATOM 567 C C . GLY A 1 72 ? 3.396 1.499 1.130 1.00 98.12 72 GLY A C 1
ATOM 568 O O . GLY A 1 72 ? 2.283 1.898 0.787 1.00 98.12 72 GLY A O 1
ATOM 569 N N . TYR A 1 73 ? 4.475 2.280 1.085 1.00 98.06 73 TYR A N 1
ATOM 570 C CA . TYR A 1 73 ? 4.445 3.670 0.632 1.00 98.06 73 TYR A CA 1
ATOM 571 C C . TYR A 1 73 ? 4.359 3.802 -0.892 1.00 98.06 73 TYR A C 1
ATOM 573 O O . TYR A 1 73 ? 3.659 4.693 -1.373 1.00 98.06 73 TYR A O 1
ATOM 581 N N . SER A 1 74 ? 4.965 2.897 -1.662 1.00 96.94 74 SER A N 1
ATOM 582 C CA . SER A 1 74 ? 4.767 2.832 -3.118 1.00 96.94 74 SER A CA 1
ATOM 583 C C . SER A 1 74 ? 3.300 2.564 -3.475 1.00 96.94 74 SER A C 1
ATOM 585 O O . SER A 1 74 ? 2.752 3.211 -4.367 1.00 96.94 74 SER A O 1
ATOM 587 N N . LEU A 1 75 ? 2.620 1.684 -2.729 1.00 97.81 75 LEU A N 1
ATOM 588 C CA . LEU A 1 75 ? 1.179 1.460 -2.886 1.00 97.81 75 LEU A CA 1
ATOM 589 C C . LEU A 1 75 ? 0.360 2.705 -2.519 1.00 97.81 75 LEU A C 1
ATOM 591 O O . LEU A 1 75 ? -0.594 3.030 -3.221 1.00 97.81 75 LEU A O 1
ATOM 595 N N . LEU A 1 76 ? 0.726 3.429 -1.455 1.00 98.56 76 LEU A N 1
ATOM 596 C CA . LEU A 1 76 ? 0.067 4.694 -1.100 1.00 98.56 76 LEU A CA 1
ATOM 597 C C . LEU A 1 76 ? 0.232 5.757 -2.190 1.00 98.56 76 LEU A C 1
ATOM 599 O O . LEU A 1 76 ? -0.727 6.472 -2.474 1.00 98.56 76 LEU A O 1
ATOM 603 N N . ALA A 1 77 ? 1.406 5.849 -2.818 1.00 97.81 77 ALA A N 1
ATOM 604 C CA . ALA A 1 77 ? 1.619 6.740 -3.955 1.00 97.81 77 ALA A CA 1
ATOM 605 C C . ALA A 1 77 ? 0.666 6.387 -5.107 1.00 97.81 77 ALA A C 1
ATOM 607 O O . ALA A 1 77 ? -0.060 7.257 -5.581 1.00 97.81 77 ALA A O 1
ATOM 608 N N . ALA A 1 78 ? 0.566 5.100 -5.458 1.00 97.44 78 ALA A N 1
ATOM 609 C CA . ALA A 1 78 ? -0.367 4.637 -6.484 1.00 97.44 78 ALA A CA 1
ATOM 610 C C . ALA A 1 78 ? -1.840 4.914 -6.139 1.00 97.44 78 ALA A C 1
ATOM 612 O O . ALA A 1 78 ? -2.622 5.177 -7.048 1.00 97.44 78 ALA A O 1
ATOM 613 N N . VAL A 1 79 ? -2.220 4.882 -4.855 1.00 98.00 79 VAL A N 1
ATOM 614 C CA . VAL A 1 79 ? -3.562 5.281 -4.391 1.00 98.00 79 VAL A CA 1
ATOM 615 C C . VAL A 1 79 ? -3.795 6.779 -4.592 1.00 98.00 79 VAL A C 1
ATOM 617 O O . VAL A 1 79 ? -4.865 7.163 -5.048 1.00 98.00 79 VAL A O 1
ATOM 620 N N . VAL A 1 80 ? -2.822 7.628 -4.250 1.00 98.12 80 VAL A N 1
ATOM 621 C CA . VAL A 1 80 ? -2.937 9.090 -4.395 1.00 98.12 80 VAL A CA 1
ATOM 622 C C . VAL A 1 80 ? -3.058 9.508 -5.861 1.00 98.12 80 VAL A C 1
ATOM 624 O O . VAL A 1 80 ? -3.771 10.461 -6.149 1.00 98.12 80 VAL A O 1
ATOM 627 N N . GLU A 1 81 ? -2.409 8.796 -6.782 1.00 96.44 81 GLU A N 1
ATOM 628 C CA . GLU A 1 81 ? -2.501 9.065 -8.225 1.00 96.44 81 GLU A CA 1
ATOM 629 C C . GLU A 1 81 ? -3.902 8.817 -8.817 1.00 96.44 81 GLU A C 1
ATOM 631 O O . GLU A 1 81 ? -4.238 9.421 -9.832 1.00 96.44 81 GLU A O 1
ATOM 636 N N . GLU A 1 82 ? -4.716 7.953 -8.201 1.00 94.38 82 GLU A N 1
ATOM 637 C CA . GLU A 1 82 ? -6.058 7.580 -8.692 1.00 94.38 82 GLU A CA 1
ATOM 638 C C . GLU A 1 82 ? -7.208 8.322 -7.982 1.00 94.38 82 GLU A C 1
ATOM 640 O O . GLU A 1 82 ? -8.346 8.287 -8.455 1.00 94.38 82 GLU A O 1
ATOM 645 N N . ALA A 1 83 ? -6.949 8.909 -6.807 1.00 85.25 83 ALA A N 1
ATOM 646 C CA . ALA A 1 83 ? -7.975 9.313 -5.835 1.00 85.25 83 ALA A CA 1
ATOM 647 C C . ALA A 1 83 ? -8.549 10.730 -5.991 1.00 85.25 83 ALA A C 1
ATOM 649 O O . ALA A 1 8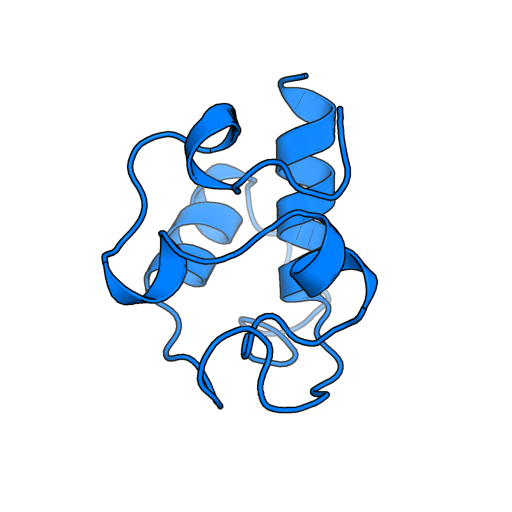3 ? -7.881 11.624 -6.554 1.00 85.25 83 ALA A O 1
#

pLDDT: mean 95.97, std 4.22, range [74.62, 98.81]

Secondary structure (DSSP, 8-state):
--TT-BTHHHH-S--TTTTT-BHHHHHTT-S---S-SS-TTS---HHHHHHHHHHSPPSS-TTT-----HHHHHHHHHHHHH-

Radius of gyration: 11.51 Å; chains: 1; bounding box: 28×22×27 Å

Foldseek 3Di:
DDQQDALCVQLPDADPQRRNAGNVLLVQQQQQFAADQDPPPDDDDLVRLSVSRRVGDGNDRRPPDHDHHPSSVSSVVSSVVRD

=== Feature glossary ===
Legend for the data blocks above and below:

— What the protein is —

The amino-acid sequence is the protein's primary structure: the linear order of residues from the N-terminus to the C-terminus, written in one-letter code. Everything else here — the 3D coordinates, the secondary structure, the domain annotations — is ultimately a consequence of this string.

Functional annotations link the protein to curated databases. InterPro entries identify conserved domains and families by matching the sequence against member-database signatures (Pfam, PROSITE, CDD, …). Gene Ontology (GO) terms describe molecular function, biological process, and cellular component in a controlled vocabulary. CATH places the structure in a hierarchical fold classification (Class/Architecture/Topology/Homologous-superfamily). The organism is the source species.

— Where its atoms are —

Atomic coordinates in PDBx/mmCIF format — the same representation the Protein Data Bank distributes. Each line of the _atom_site loop places one backbone atom in Cartesian space (units: ångströms, origin: arbitrary).

The six renders are orthographic views along the three Cartesian axes in both directions. Representation (cartoon, sticks, or surface) and color scheme (sequence-rainbow or by-chain) vary across proteins so the training set covers all the common visualization conventions.

— Local backbone conformation —

Eight-state secondary structure (DSSP): H is the canonical α-helix, G the tighter 3₁₀-helix, I the wider π-helix; E/B are β-structure, T and S are turns and bends, and '-' is everything else. DSSP derives these from the pattern of main-chain N–H···O=C hydrogen bonds, not from the sequence.

Three-state secondary structure (P-SEA) collapses the eight DSSP classes into helix (a), strand (b), and coil (c). P-SEA assigns these from Cα geometry alone — distances and angles — without requiring backbone oxygens, so it works on any Cα trace.

φ (phi) and ψ (psi) are the two rotatable backbone dihedrals per residue: φ is the C(i-1)–N–Cα–C torsion, ψ is the N–Cα–C–N(i+1) torsion, both in degrees on (−180°, 180°]. α-helical residues cluster near (−60°, −45°); β-strand residues near (−120°, +130°). A Ramachandran plot is simply a scatter of (φ, ψ) for every residue.

— Global shape and packing —

The geometric summary reports three shape descriptors. Rg (radius of gyration) measures how spread out the Cα atoms are about their centre of mass; compact globular proteins have small Rg, elongated or unfolded ones large. Cα contacts (<8 Å, |i−j|>4) count long-range residue pairs in spatial proximity — high for tightly packed folds, near zero for rods or random coil. The bounding-box extents give the protein's footprint along x, y, z in Å.

SASA measures how much of the protein is reachable by solvent. It is computed by rolling a water-sized probe over the atomic surface and summing the exposed area (Å²). Per-residue SASA distinguishes core (buried, low SASA) from surface (exposed, high SASA) residues; total SASA is a whole-molecule size measure.

Plot images: a contact map (which residues are close in 3D, as an N×N binary image), a Ramachandran scatter (backbone torsion angles, revealing secondary-structure composition at a glance), and — for AlphaFold structures — a PAE heatmap (pairwise prediction confidence).

— Structural neighborhood —

A 3Di character summarizes, for each residue, the relative orientation of the Cα frame of its nearest spatial neighbor. Because it encodes fold topology rather than chemistry, 3Di alignments detect remote structural similarity that sequence alignment misses.

The Foldseek neighbor list gives the closest experimentally determined structures in the PDB, ranked by structural alignment. TM-score near 1 means near-identical fold; near 0.3 means only rough topology match. This is how one finds what a novel AlphaFold prediction most resembles in the solved-structure universe.

— Confidence and disorder —

For AlphaFold models, the B-factor field carries pLDDT — the model's own estimate of local accuracy on a 0–100 scale. Regions with pLDDT<50 should be treated as essentially unmodeled; they often correspond to intrinsically disordered segments.

Crystallographic B-factors measure how much each atom's electron density is smeared out, in Å². They rise in mobile loops and surface residues and fall in the buried interior. In AlphaFold models this column is repurposed to hold pLDDT instead.

Predicted Aligned Error (PAE) is an AlphaFold confidence matrix: entry (i, j) is the expected error in the position of residue j, in ångströms, when the prediction is superimposed on the true structure at residue i. Low PAE within a block of residues means that block is internally rigid and well-predicted; high PAE between two blocks means their relative placement is uncertain even if each block individually is confident.